Protein AF-A0AB40ABR3-F1 (afdb_monomer_lite)

InterPro domains:
  IPR036880 Pancreatic trypsin inhibitor Kunitz domain superfamily [G3DSA:4.10.410.10] (18-81)
  IPR036880 Pancreatic trypsin inhibitor Kunitz domain superfamily [SSF57362] (21-80)

pLDDT: mean 79.6, std 12.57, range [46.22, 95.0]

Organism: Drosophila suzukii (NCBI:txid28584)

Radius of gyration: 19.03 Å; chains: 1; bounding box: 50×21×50 Å

Secondary structure (DSSP, 8-state):
----HHHHHHHHHHHHHHHHTS--TTS-----SS----SSS-PPPEEEETTTTEEEE-SSTTT--S--BSSHHHHHHHH--

Foldseek 3Di:
DDDDPVNVVVVVVVVVVVVPVVDLLQADQDPDPDDDDDPPDPQWWWGQDPVVRAIDTDDPVGVDRTDTDRDRVVRCVRRVD

Sequence (81 aa):
MKINKIYIILITLGLVHAISLKEPICGLKPKIKRCILPANTPFTFYYYNATTNACQILKKPCEKLVRKFATKAICQKTCQN

Structure (mmCIF, N/CA/C/O backbone):
data_AF-A0AB40ABR3-F1
#
_entry.id   AF-A0AB40ABR3-F1
#
loop_
_atom_site.group_PDB
_atom_site.id
_atom_site.type_symbol
_atom_site.label_atom_id
_atom_site.label_alt_id
_atom_site.label_comp_id
_atom_site.label_asym_id
_atom_site.label_entity_id
_atom_site.label_seq_id
_atom_site.pdbx_PDB_ins_code
_atom_site.Cartn_x
_atom_site.Cartn_y
_atom_site.Cartn_z
_atom_site.occupancy
_atom_site.B_iso_or_equiv
_atom_site.auth_seq_id
_atom_site.auth_comp_id
_atom_site.auth_asym_id
_atom_site.auth_atom_id
_atom_site.pdbx_PDB_model_num
ATOM 1 N N . MET A 1 1 ? -34.653 -10.225 37.592 1.00 52.00 1 MET A N 1
ATOM 2 C CA . MET A 1 1 ? -33.320 -9.601 37.438 1.00 52.00 1 MET A CA 1
ATOM 3 C C . MET A 1 1 ? -33.441 -8.431 36.459 1.00 52.00 1 MET A C 1
ATOM 5 O O . MET A 1 1 ? -33.689 -8.675 35.287 1.00 52.00 1 MET A O 1
ATOM 9 N N . LYS A 1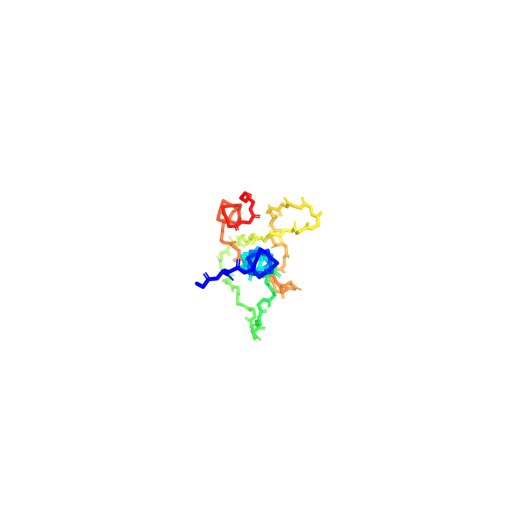 2 ? -33.401 -7.171 36.925 1.00 60.78 2 LYS A N 1
ATOM 10 C CA . LYS A 1 2 ? -33.511 -5.974 36.060 1.00 60.78 2 LYS A CA 1
ATOM 11 C C . LYS A 1 2 ? -32.110 -5.557 35.617 1.00 60.78 2 LYS A C 1
ATOM 13 O O . LYS A 1 2 ? -31.334 -5.068 36.430 1.00 60.78 2 LYS A O 1
ATOM 18 N N . ILE A 1 3 ? -31.783 -5.773 34.347 1.00 68.12 3 ILE A N 1
ATOM 19 C CA . ILE A 1 3 ? -30.519 -5.309 33.766 1.00 68.12 3 ILE A CA 1
ATOM 20 C C . ILE A 1 3 ? -30.588 -3.783 33.634 1.00 68.12 3 ILE A C 1
ATOM 22 O O . ILE A 1 3 ? -31.527 -3.237 33.054 1.00 68.12 3 ILE A O 1
ATOM 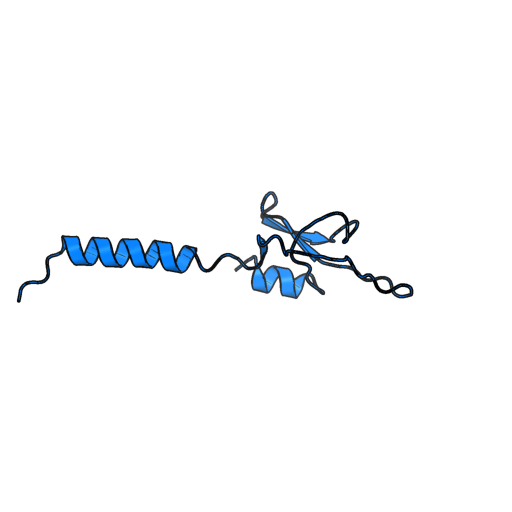26 N N . ASN A 1 4 ? -29.613 -3.091 34.222 1.00 80.31 4 ASN A N 1
ATOM 27 C CA . ASN A 1 4 ? -29.548 -1.633 34.234 1.00 80.31 4 ASN A CA 1
ATOM 28 C C . ASN A 1 4 ? -29.247 -1.107 32.818 1.00 80.31 4 ASN A C 1
ATOM 30 O O . ASN A 1 4 ? -28.273 -1.526 32.193 1.00 80.31 4 ASN A O 1
ATOM 34 N N . LYS A 1 5 ? -30.058 -0.159 32.324 1.00 80.94 5 LYS A N 1
ATOM 35 C CA . LYS A 1 5 ? -29.878 0.477 31.005 1.00 80.94 5 LYS A CA 1
ATOM 36 C C . LYS A 1 5 ? -28.488 1.097 30.835 1.00 80.94 5 LYS A C 1
ATOM 38 O O . LYS A 1 5 ? -27.936 1.034 29.743 1.00 80.94 5 LYS A O 1
ATOM 43 N N . ILE A 1 6 ? -27.898 1.619 31.912 1.00 81.75 6 ILE A N 1
ATOM 44 C CA . ILE A 1 6 ? -26.530 2.162 31.910 1.00 81.75 6 ILE A CA 1
ATOM 45 C C . ILE A 1 6 ? -25.518 1.069 31.544 1.00 81.75 6 ILE A C 1
ATOM 47 O O . ILE A 1 6 ? -24.603 1.305 30.762 1.00 81.75 6 ILE A O 1
ATOM 51 N N . TYR A 1 7 ? -25.721 -0.149 32.048 1.00 83.25 7 TYR A N 1
ATOM 52 C CA . TYR A 1 7 ? -24.851 -1.291 31.776 1.00 83.25 7 TYR A CA 1
ATOM 53 C C . TYR A 1 7 ? -24.911 -1.709 30.301 1.00 83.25 7 TYR A C 1
ATOM 55 O O . TYR A 1 7 ? -23.881 -1.984 29.695 1.00 83.25 7 TYR A O 1
ATOM 63 N N . ILE A 1 8 ? -26.105 -1.683 29.698 1.00 82.38 8 ILE A N 1
ATOM 64 C CA . ILE A 1 8 ? -26.286 -1.951 28.263 1.00 82.38 8 ILE A CA 1
ATOM 65 C C . ILE A 1 8 ? -25.562 -0.888 27.428 1.00 82.38 8 ILE A C 1
ATOM 67 O O . ILE A 1 8 ? -24.835 -1.237 26.502 1.00 82.38 8 ILE A O 1
ATOM 71 N N . ILE A 1 9 ? -25.699 0.394 27.786 1.00 84.06 9 ILE A N 1
ATOM 72 C CA . ILE A 1 9 ? -25.023 1.494 27.086 1.00 84.06 9 ILE A CA 1
ATOM 73 C C . ILE A 1 9 ? -23.504 1.311 27.148 1.00 84.06 9 ILE A C 1
ATOM 75 O O . ILE A 1 9 ? -22.858 1.339 26.106 1.00 84.06 9 ILE A O 1
ATOM 79 N N . LEU A 1 10 ? -22.938 1.038 28.326 1.00 83.50 10 LEU A N 1
ATOM 80 C CA . LEU A 1 10 ? -21.497 0.820 28.492 1.00 83.50 10 LEU A CA 1
ATOM 81 C C . LEU A 1 10 ? -20.981 -0.366 27.664 1.00 83.50 10 LEU A C 1
ATOM 83 O O . LEU A 1 10 ? -19.942 -0.245 27.015 1.00 83.50 10 LEU A O 1
ATOM 87 N N . ILE A 1 11 ? -21.724 -1.478 27.628 1.00 82.94 11 ILE A N 1
ATOM 88 C CA . ILE A 1 11 ? -21.374 -2.644 26.804 1.00 82.94 11 ILE A CA 1
ATOM 89 C C . ILE A 1 11 ? -21.401 -2.275 25.318 1.00 82.94 11 ILE A C 1
ATOM 91 O O . ILE A 1 11 ? -20.443 -2.557 24.603 1.00 82.94 11 ILE A O 1
ATOM 95 N N . THR A 1 12 ? -22.466 -1.617 24.847 1.00 80.00 12 THR A N 1
ATOM 96 C CA . THR A 1 12 ? -22.572 -1.216 23.434 1.00 80.00 12 THR A CA 1
ATOM 97 C C . THR A 1 12 ? -21.491 -0.213 23.036 1.00 80.00 12 THR A C 1
ATOM 99 O O . THR A 1 12 ? -20.885 -0.369 21.979 1.00 80.00 12 THR A O 1
ATOM 102 N N . LEU A 1 13 ? -21.175 0.758 23.899 1.00 74.38 13 LEU A N 1
ATOM 103 C CA . LEU A 1 13 ? -20.115 1.731 23.657 1.00 74.38 13 LEU A CA 1
ATOM 104 C C . LEU A 1 13 ? -18.755 1.028 23.571 1.00 74.38 13 LEU A C 1
ATOM 106 O O . LEU A 1 13 ? -18.007 1.261 22.626 1.00 74.38 13 LEU A O 1
ATOM 110 N N . GLY A 1 14 ? -18.449 0.120 24.502 1.00 71.38 14 GLY A N 1
ATOM 111 C CA . GLY A 1 14 ? -17.224 -0.685 24.463 1.00 71.38 14 GLY A CA 1
ATOM 112 C C . GLY A 1 14 ? -17.110 -1.538 23.194 1.00 71.38 14 GLY A C 1
ATOM 113 O O . GLY A 1 14 ? -16.040 -1.604 22.589 1.00 71.38 14 GLY A O 1
ATOM 114 N N . LEU A 1 15 ? -18.222 -2.123 22.734 1.00 65.81 15 LEU A N 1
ATOM 115 C CA . LEU A 1 15 ? -18.263 -2.932 21.515 1.00 65.81 15 LEU A CA 1
ATOM 116 C C . LEU A 1 15 ? -17.974 -2.101 20.253 1.00 65.81 15 LEU A C 1
ATOM 118 O O . LEU A 1 15 ? -17.219 -2.543 19.390 1.00 65.81 15 LEU A O 1
ATOM 122 N N . VAL A 1 16 ? -18.517 -0.882 20.158 1.00 64.19 16 VAL A N 1
ATOM 123 C CA . VAL A 1 16 ? -18.267 0.037 19.031 1.00 64.19 16 VAL A CA 1
ATOM 124 C C . VAL A 1 16 ? -16.780 0.397 18.928 1.00 64.19 16 VAL A C 1
ATOM 126 O O . VAL A 1 16 ? -16.215 0.377 17.833 1.00 64.19 16 VAL A O 1
ATOM 129 N N . HIS A 1 17 ? -16.112 0.642 20.060 1.00 58.22 17 HIS A N 1
ATOM 130 C CA . HIS A 1 17 ? -14.668 0.899 20.076 1.00 58.22 17 HIS A CA 1
ATOM 131 C C . HIS A 1 17 ? -13.860 -0.339 19.652 1.00 58.22 17 HIS A C 1
ATOM 133 O O . HIS A 1 17 ? -12.911 -0.211 18.881 1.00 58.22 17 HIS A O 1
ATOM 139 N N . ALA A 1 18 ? -14.258 -1.541 20.086 1.00 59.28 18 ALA A N 1
ATOM 140 C CA . ALA A 1 18 ? -13.588 -2.791 19.719 1.00 59.28 18 ALA A CA 1
ATOM 141 C C . ALA A 1 18 ? -13.705 -3.128 18.219 1.00 59.28 18 ALA A C 1
ATOM 143 O O . ALA A 1 18 ? -12.751 -3.630 17.627 1.00 59.28 18 ALA A O 1
ATOM 144 N N . ILE A 1 19 ? -14.836 -2.816 17.577 1.00 53.81 19 ILE A N 1
ATOM 145 C CA . ILE A 1 19 ? -15.011 -3.009 16.126 1.00 53.81 19 ILE A CA 1
ATOM 146 C C . ILE A 1 19 ? -14.116 -2.036 15.335 1.00 53.81 19 ILE A C 1
ATOM 148 O O . ILE A 1 19 ? -13.568 -2.411 14.300 1.00 53.81 19 ILE A O 1
ATOM 152 N N . SER A 1 20 ? -13.890 -0.826 15.859 1.00 51.12 20 SER A N 1
ATOM 153 C CA . SER A 1 20 ? -12.971 0.171 15.283 1.00 51.12 20 SER A CA 1
ATOM 154 C C . SER A 1 20 ? -11.483 -0.203 15.449 1.00 51.12 20 SER A C 1
ATOM 156 O O . SER A 1 20 ? -10.634 0.190 14.652 1.00 51.12 20 SER A O 1
ATOM 158 N N . LEU A 1 21 ? -11.168 -1.035 16.450 1.00 47.41 21 LEU A N 1
ATOM 159 C CA . LEU A 1 21 ? -9.843 -1.623 16.703 1.00 47.41 21 LEU A CA 1
ATOM 160 C C . LEU A 1 21 ? -9.530 -2.844 15.829 1.00 47.41 21 LEU A C 1
ATOM 162 O O . LEU A 1 21 ? -8.444 -3.412 15.946 1.00 47.41 21 LEU A O 1
ATOM 166 N N . LYS A 1 22 ? -10.417 -3.241 14.907 1.00 46.22 22 LYS A N 1
ATOM 167 C CA . LYS A 1 22 ? -10.008 -4.075 13.773 1.00 46.22 22 LYS A CA 1
ATOM 168 C C . LYS A 1 22 ? -9.232 -3.185 12.808 1.00 46.22 22 LYS A C 1
ATOM 170 O O . LYS A 1 22 ? -9.740 -2.774 11.771 1.00 46.22 22 LYS A O 1
ATOM 175 N N . GLU A 1 23 ? -8.027 -2.826 13.245 1.00 52.12 23 GLU A N 1
ATOM 176 C CA . GLU A 1 23 ? -7.122 -1.869 12.630 1.00 52.12 23 GLU A CA 1
ATOM 177 C C . GLU A 1 23 ? -7.154 -2.036 11.111 1.00 52.12 23 GLU A C 1
ATOM 179 O O . GLU A 1 23 ? -6.969 -3.159 10.617 1.00 52.12 23 GLU A O 1
ATOM 184 N N . PRO A 1 24 ? -7.385 -0.957 10.343 1.00 57.44 24 PRO A N 1
ATOM 185 C CA . PRO A 1 24 ? -7.307 -1.049 8.906 1.00 57.44 24 PRO A CA 1
ATOM 186 C C . PRO A 1 24 ? -5.889 -1.511 8.605 1.00 57.44 24 PRO A C 1
ATOM 188 O O . PRO A 1 24 ? -4.910 -0.796 8.824 1.00 57.44 24 PRO A O 1
ATOM 191 N N . ILE A 1 25 ? -5.804 -2.740 8.099 1.00 68.00 25 ILE A N 1
ATOM 192 C CA . ILE A 1 25 ? -4.630 -3.450 7.582 1.00 68.00 25 ILE A CA 1
ATOM 193 C C . ILE A 1 25 ? -3.630 -2.512 6.857 1.00 68.00 25 ILE A C 1
ATOM 195 O O . ILE A 1 25 ? -2.426 -2.753 6.789 1.00 68.00 25 ILE A O 1
ATOM 199 N N . CYS A 1 26 ? -4.167 -1.433 6.324 1.00 77.62 26 CYS A N 1
ATOM 200 C CA . CYS A 1 26 ? -3.634 -0.329 5.555 1.00 77.62 26 CYS A CA 1
ATOM 201 C C . CYS A 1 26 ? -2.645 0.586 6.284 1.00 77.62 26 CYS A C 1
ATOM 203 O O . CYS A 1 26 ? -1.703 1.058 5.654 1.00 77.62 26 CYS A O 1
ATOM 205 N N . GLY A 1 27 ? -2.845 0.842 7.581 1.00 68.75 27 GLY A N 1
ATOM 206 C CA . GLY A 1 27 ? -2.002 1.740 8.385 1.00 68.75 27 GLY A CA 1
ATOM 207 C C . GLY A 1 27 ? -0.865 1.035 9.127 1.00 68.75 27 GLY A C 1
ATOM 208 O O . GLY A 1 27 ? -0.021 1.692 9.738 1.00 68.75 27 GLY A O 1
ATOM 209 N N . LEU A 1 28 ? -0.828 -0.299 9.076 1.00 72.50 28 LEU A N 1
ATOM 210 C CA . LEU A 1 28 ? 0.154 -1.090 9.804 1.00 72.50 28 LEU A CA 1
ATOM 211 C C . LEU A 1 28 ? 1.567 -0.823 9.274 1.00 72.50 28 LEU A C 1
ATOM 213 O O . LEU A 1 28 ? 1.836 -0.933 8.074 1.00 72.50 28 LEU A O 1
ATOM 217 N N . LYS A 1 29 ? 2.481 -0.521 10.202 1.00 75.31 29 LYS A N 1
ATOM 218 C CA . LYS A 1 29 ? 3.923 -0.450 9.950 1.00 75.31 29 LYS A CA 1
ATOM 219 C C . LYS A 1 29 ? 4.525 -1.828 10.228 1.00 75.31 29 LYS A C 1
ATOM 221 O O . LYS A 1 29 ? 4.756 -2.162 11.392 1.00 75.31 29 LYS A O 1
ATOM 226 N N . PRO A 1 30 ? 4.748 -2.671 9.205 1.00 74.44 30 PRO A N 1
ATOM 227 C CA . PRO A 1 30 ? 5.317 -3.991 9.429 1.00 74.44 30 PRO A CA 1
ATOM 228 C C . PRO A 1 30 ? 6.732 -3.874 10.005 1.00 74.44 30 PRO A C 1
ATOM 230 O O . PRO A 1 30 ? 7.531 -3.047 9.559 1.00 74.44 30 PRO A O 1
ATOM 233 N N . LYS A 1 31 ? 7.074 -4.750 10.955 1.00 75.31 31 LYS A N 1
ATOM 234 C CA . LYS A 1 31 ? 8.465 -4.948 11.383 1.00 75.31 31 LYS A CA 1
ATOM 235 C C . LYS A 1 31 ? 9.211 -5.708 10.285 1.00 75.31 31 LYS A C 1
ATOM 237 O O . LYS A 1 31 ? 9.214 -6.935 10.255 1.00 75.31 31 LYS A O 1
ATOM 242 N N . ILE A 1 32 ? 9.811 -4.975 9.352 1.00 73.50 32 ILE A N 1
ATOM 243 C CA . ILE A 1 32 ? 10.603 -5.544 8.257 1.00 73.50 32 ILE A CA 1
ATOM 244 C C . ILE A 1 32 ? 12.063 -5.625 8.713 1.00 73.50 32 ILE A C 1
ATOM 246 O O . ILE A 1 32 ? 12.709 -4.595 8.868 1.00 73.50 32 ILE A O 1
ATOM 250 N N . LYS A 1 33 ? 12.598 -6.841 8.906 1.00 77.81 33 LYS A N 1
ATOM 251 C CA . LYS A 1 33 ? 14.032 -7.037 9.208 1.00 77.81 33 LYS A CA 1
ATOM 252 C C . LYS A 1 33 ? 14.925 -6.743 8.000 1.00 77.81 33 LYS A C 1
ATOM 254 O O . LYS A 1 33 ? 16.015 -6.207 8.151 1.00 77.81 33 LYS A O 1
ATOM 259 N N . ARG A 1 34 ? 14.467 -7.113 6.800 1.00 81.62 34 ARG A N 1
ATOM 260 C CA . ARG A 1 34 ? 15.181 -6.913 5.534 1.00 81.62 34 ARG A CA 1
ATOM 261 C C . ARG A 1 34 ? 14.182 -6.635 4.420 1.00 81.62 34 ARG A C 1
ATOM 263 O O . ARG A 1 34 ? 13.186 -7.344 4.294 1.00 81.62 34 ARG A O 1
ATOM 270 N N . CYS A 1 35 ? 14.443 -5.611 3.616 1.00 81.88 35 CYS A N 1
ATOM 271 C CA . CYS A 1 35 ? 13.673 -5.374 2.405 1.00 81.88 35 CYS A CA 1
ATOM 272 C C . CYS A 1 35 ? 14.219 -6.251 1.274 1.00 81.88 35 CYS A C 1
ATOM 274 O O . CYS A 1 35 ? 15.415 -6.210 0.992 1.00 81.88 35 CYS A O 1
ATOM 276 N N . ILE A 1 36 ? 13.351 -7.041 0.646 1.00 80.88 36 ILE A N 1
ATOM 277 C CA . ILE A 1 36 ? 13.704 -7.910 -0.478 1.00 80.88 36 ILE A CA 1
ATOM 278 C C . ILE A 1 36 ? 12.984 -7.371 -1.712 1.00 80.88 36 ILE A C 1
ATOM 280 O O . ILE A 1 36 ? 11.768 -7.170 -1.675 1.00 80.88 36 ILE A O 1
ATOM 284 N N . LEU A 1 37 ? 13.739 -7.122 -2.781 1.00 80.25 37 LEU A N 1
ATOM 285 C CA . LEU A 1 37 ? 13.210 -6.745 -4.088 1.00 80.25 37 LEU A CA 1
ATOM 286 C C . LEU A 1 37 ? 13.697 -7.743 -5.139 1.00 80.25 37 LEU A C 1
ATOM 288 O O . LEU A 1 37 ? 14.868 -8.125 -5.093 1.00 80.25 37 LEU A O 1
ATOM 292 N N . PRO A 1 38 ? 12.834 -8.167 -6.077 1.00 78.75 38 PRO A N 1
ATOM 293 C CA . PRO A 1 38 ? 13.263 -8.968 -7.216 1.00 78.75 38 PRO A CA 1
ATOM 294 C C . PRO A 1 38 ? 14.282 -8.186 -8.052 1.00 78.75 38 PRO A C 1
ATOM 296 O O . PRO A 1 38 ? 14.020 -7.042 -8.416 1.00 78.75 38 PRO A O 1
ATOM 299 N N . ALA A 1 39 ? 15.426 -8.795 -8.364 1.00 76.00 39 ALA A N 1
ATOM 300 C CA . ALA A 1 39 ? 16.518 -8.122 -9.072 1.00 76.00 39 ALA A CA 1
ATOM 301 C C . ALA A 1 39 ? 16.206 -7.832 -10.555 1.00 76.00 39 ALA A C 1
ATOM 303 O O . ALA A 1 39 ? 16.708 -6.854 -11.097 1.00 76.00 39 ALA A O 1
ATOM 304 N N . ASN A 1 40 ? 15.357 -8.648 -11.196 1.00 73.94 40 ASN A N 1
ATOM 305 C CA . ASN A 1 40 ? 15.257 -8.705 -12.665 1.00 73.94 40 ASN A CA 1
ATOM 306 C C . ASN A 1 40 ? 13.857 -8.415 -13.226 1.00 73.94 40 ASN A C 1
ATOM 308 O O . ASN A 1 40 ? 13.601 -8.652 -14.402 1.00 73.94 40 ASN A O 1
ATOM 312 N N . THR A 1 41 ? 12.927 -7.923 -12.407 1.00 67.75 41 THR A N 1
ATOM 313 C CA . THR A 1 41 ? 11.554 -7.644 -12.853 1.00 67.75 41 THR A CA 1
ATOM 314 C C . THR A 1 41 ? 11.070 -6.319 -12.283 1.00 67.75 41 THR A C 1
ATOM 316 O O . THR A 1 41 ? 11.165 -6.139 -11.063 1.00 67.75 41 THR A O 1
ATOM 319 N N . PRO A 1 42 ? 10.511 -5.412 -13.106 1.00 72.88 42 PRO A N 1
ATOM 320 C CA . PRO A 1 42 ? 9.921 -4.179 -12.608 1.00 72.88 42 PRO A CA 1
ATOM 321 C C . PRO A 1 42 ? 8.693 -4.517 -11.756 1.00 72.88 42 PRO A C 1
ATOM 323 O O . PRO A 1 42 ? 7.609 -4.781 -12.269 1.00 72.88 42 PRO A O 1
ATOM 326 N N . PHE A 1 43 ? 8.866 -4.528 -10.434 1.00 81.62 43 PHE A N 1
ATOM 327 C CA . PHE A 1 43 ? 7.764 -4.709 -9.496 1.00 81.62 43 PHE A CA 1
ATOM 328 C C . PHE A 1 43 ? 7.230 -3.360 -9.035 1.00 81.62 43 PHE A C 1
ATOM 330 O O . PHE A 1 43 ? 7.946 -2.548 -8.447 1.00 81.62 43 PHE A O 1
ATOM 337 N N . THR A 1 44 ? 5.935 -3.155 -9.261 1.00 90.25 44 THR A N 1
ATOM 338 C CA . THR A 1 44 ? 5.207 -2.007 -8.729 1.00 90.25 44 THR A CA 1
ATOM 339 C C . THR A 1 44 ? 4.475 -2.446 -7.473 1.00 90.25 44 THR A C 1
ATOM 341 O O . THR A 1 44 ? 3.622 -3.327 -7.519 1.00 90.25 44 THR A O 1
ATOM 344 N N . PHE A 1 45 ? 4.797 -1.824 -6.343 1.00 91.50 45 PHE A N 1
ATOM 345 C CA . PHE A 1 45 ? 4.037 -1.998 -5.110 1.00 91.50 45 PHE A CA 1
ATOM 346 C C . PHE A 1 45 ? 3.074 -0.831 -4.926 1.00 91.50 45 PHE A C 1
ATOM 348 O O . PHE A 1 45 ? 3.362 0.291 -5.337 1.00 91.50 45 PHE A O 1
ATOM 355 N N . TYR A 1 46 ? 1.959 -1.083 -4.254 1.00 93.25 46 TYR A N 1
ATOM 356 C CA . TYR A 1 46 ? 0.999 -0.066 -3.842 1.00 93.25 46 TYR A CA 1
ATOM 357 C C . TYR A 1 46 ? 0.945 0.011 -2.321 1.00 93.25 46 TYR A C 1
ATOM 359 O O . TYR A 1 46 ? 1.186 -0.980 -1.634 1.00 93.25 46 TYR A O 1
ATOM 367 N N . TYR A 1 47 ? 0.622 1.181 -1.789 1.00 91.56 47 TYR A N 1
ATOM 368 C CA . TYR A 1 47 ? 0.363 1.374 -0.367 1.00 91.56 47 TYR A CA 1
ATOM 369 C C . TYR A 1 47 ? -0.816 2.322 -0.186 1.00 91.56 47 TYR A C 1
ATOM 371 O O . TYR A 1 47 ? -1.112 3.140 -1.061 1.00 91.56 47 TYR A O 1
ATOM 379 N N . TYR A 1 48 ? -1.490 2.206 0.951 1.00 91.75 48 TYR A N 1
ATOM 380 C CA . TYR A 1 48 ? -2.548 3.131 1.316 1.00 91.75 48 TYR A CA 1
ATOM 381 C C . TYR A 1 48 ? -1.948 4.371 1.981 1.00 91.75 48 TYR A C 1
ATOM 383 O O . TYR A 1 48 ? -1.213 4.270 2.964 1.00 91.75 48 TYR A O 1
ATOM 391 N N . ASN A 1 49 ? -2.246 5.542 1.432 1.00 90.06 49 ASN A N 1
ATOM 392 C CA . ASN A 1 49 ? -1.867 6.824 1.994 1.00 90.06 49 ASN A CA 1
ATOM 393 C C . ASN A 1 49 ? -3.068 7.405 2.747 1.00 90.06 49 ASN A C 1
ATOM 395 O O . ASN A 1 49 ? -4.020 7.876 2.129 1.00 90.06 49 ASN A O 1
ATOM 399 N N . ALA A 1 50 ? -3.005 7.372 4.078 1.00 85.81 50 ALA A N 1
ATOM 400 C CA . ALA A 1 50 ? -4.076 7.874 4.935 1.00 85.81 50 A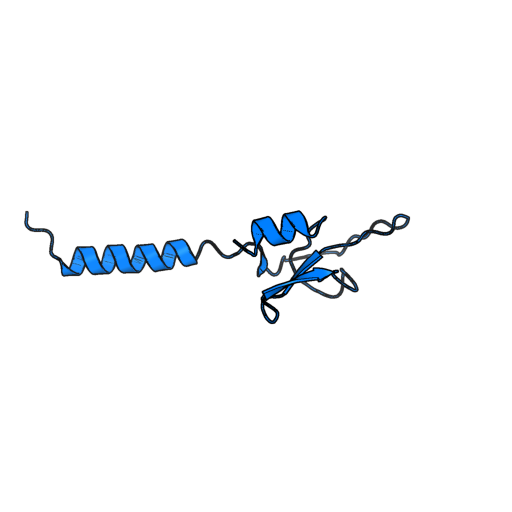LA A CA 1
ATOM 401 C C . ALA A 1 50 ? -4.267 9.397 4.823 1.00 85.81 50 ALA A C 1
ATOM 403 O O . ALA A 1 50 ? -5.384 9.874 4.967 1.00 85.81 50 ALA A O 1
ATOM 404 N N . THR A 1 51 ? -3.209 10.158 4.514 1.00 88.31 51 THR A N 1
ATOM 405 C CA . THR A 1 51 ? -3.287 11.619 4.352 1.00 88.31 51 THR A CA 1
ATOM 406 C C . THR A 1 51 ? -4.096 12.012 3.122 1.00 88.31 51 THR A C 1
ATOM 408 O O . THR A 1 51 ? -4.851 12.974 3.162 1.00 88.31 51 THR A O 1
ATOM 411 N N . THR A 1 52 ? -3.950 11.270 2.023 1.00 90.75 52 THR A N 1
ATOM 412 C CA . THR A 1 52 ? -4.692 11.520 0.776 1.00 90.75 52 THR A CA 1
ATOM 413 C C . THR A 1 52 ? -5.913 10.620 0.618 1.00 90.75 52 THR A C 1
ATOM 415 O O . THR A 1 52 ? -6.583 10.695 -0.408 1.00 90.75 52 THR A O 1
ATOM 418 N N . ASN A 1 53 ? -6.180 9.754 1.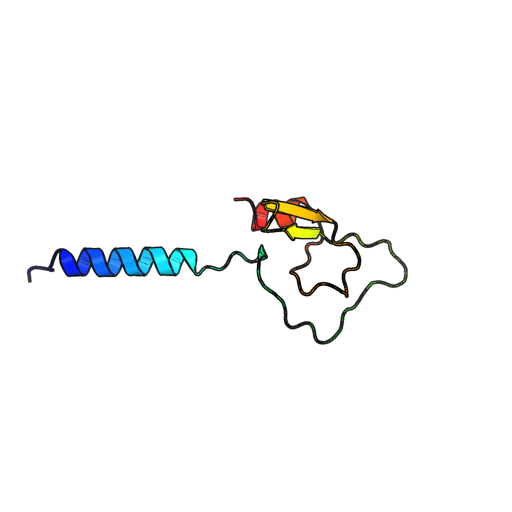602 1.00 88.50 53 ASN A N 1
ATOM 419 C CA . ASN A 1 53 ? -7.222 8.731 1.564 1.00 88.50 53 ASN A CA 1
ATOM 420 C C . ASN A 1 53 ? -7.191 7.900 0.259 1.00 88.50 53 ASN A C 1
ATOM 422 O O . ASN A 1 53 ? -8.217 7.645 -0.369 1.00 88.50 53 ASN A O 1
ATOM 426 N N . ALA A 1 54 ? -5.990 7.526 -0.206 1.00 91.31 54 ALA A N 1
ATOM 427 C CA . ALA A 1 54 ? -5.796 6.942 -1.536 1.00 91.31 54 ALA A CA 1
ATOM 428 C C . ALA A 1 54 ? -4.740 5.833 -1.597 1.00 91.31 54 ALA A C 1
ATOM 430 O O . ALA A 1 54 ? -3.679 5.914 -0.980 1.00 91.31 54 ALA A O 1
ATOM 431 N N . CYS A 1 55 ? -4.985 4.824 -2.437 1.00 93.06 55 CYS A N 1
ATOM 432 C CA . CYS A 1 55 ? -3.983 3.823 -2.805 1.00 93.06 55 CYS A CA 1
ATOM 433 C C . CYS A 1 55 ? -3.042 4.354 -3.894 1.00 93.06 55 CYS A C 1
ATOM 435 O O . CYS A 1 55 ? -3.454 4.594 -5.032 1.00 93.06 55 CYS A O 1
ATOM 437 N N . GLN A 1 56 ? -1.768 4.513 -3.539 1.00 94.81 56 GLN A N 1
ATOM 438 C CA . GLN A 1 56 ? -0.732 5.130 -4.368 1.00 94.81 56 GLN A CA 1
ATOM 439 C C . GLN A 1 56 ? 0.387 4.136 -4.688 1.00 94.81 56 GLN A C 1
ATOM 441 O O . GLN A 1 56 ? 0.603 3.167 -3.960 1.00 94.81 56 GLN A O 1
ATOM 446 N N . ILE A 1 57 ? 1.123 4.390 -5.774 1.00 95.00 57 ILE A N 1
ATOM 447 C CA . ILE A 1 57 ? 2.334 3.628 -6.098 1.00 95.00 57 ILE A CA 1
ATOM 448 C C . ILE A 1 57 ? 3.394 3.911 -5.031 1.00 95.00 57 ILE A C 1
ATOM 450 O O . ILE A 1 57 ? 3.712 5.061 -4.717 1.00 95.00 57 ILE A O 1
ATOM 454 N N . LEU A 1 58 ? 3.967 2.847 -4.486 1.00 91.62 58 LEU A N 1
ATOM 455 C CA . LEU A 1 58 ? 5.039 2.907 -3.517 1.00 91.62 58 LEU A CA 1
ATOM 456 C C . LEU A 1 58 ? 6.374 3.144 -4.227 1.00 91.62 58 LEU A C 1
ATOM 458 O O . LEU A 1 58 ? 7.049 2.215 -4.669 1.00 91.62 58 LEU A O 1
ATOM 462 N N . LYS A 1 59 ? 6.773 4.414 -4.295 1.00 89.06 59 LYS A N 1
ATOM 463 C CA . LYS A 1 59 ? 8.128 4.795 -4.703 1.00 89.06 59 LYS A CA 1
ATOM 464 C C . LYS A 1 59 ? 9.122 4.327 -3.641 1.00 89.06 59 LYS A C 1
ATOM 466 O O . LYS A 1 59 ? 8.890 4.557 -2.455 1.00 89.06 59 LYS A O 1
ATOM 471 N N . LYS A 1 60 ? 10.216 3.699 -4.081 1.00 87.38 60 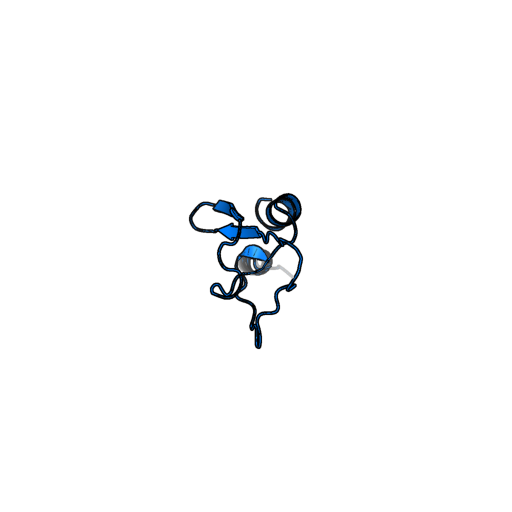LYS A N 1
ATOM 472 C CA . LYS A 1 60 ? 11.302 3.198 -3.224 1.00 87.38 60 LYS A CA 1
ATOM 473 C C . LYS A 1 60 ? 10.795 2.303 -2.075 1.00 87.38 60 LYS A C 1
ATOM 475 O O . LYS A 1 60 ? 10.812 2.689 -0.906 1.00 87.38 60 LYS A O 1
ATOM 480 N N . PRO A 1 61 ? 10.346 1.078 -2.383 1.00 87.44 61 PRO A N 1
ATOM 481 C CA . PRO A 1 61 ? 9.638 0.202 -1.443 1.00 87.44 61 PRO A CA 1
ATOM 482 C C . PRO A 1 61 ? 10.427 -0.191 -0.187 1.00 87.44 61 PRO A C 1
ATOM 484 O O . PRO A 1 61 ? 9.833 -0.698 0.761 1.00 87.44 61 PRO A O 1
ATOM 487 N N . CYS A 1 62 ? 11.739 0.027 -0.143 1.00 86.56 62 CYS A N 1
ATOM 488 C CA . CYS A 1 62 ? 12.549 -0.248 1.041 1.00 86.56 62 CYS A CA 1
ATOM 489 C C . CYS A 1 62 ? 12.677 0.933 2.007 1.00 86.56 62 CYS A C 1
ATOM 491 O O . CYS A 1 62 ? 12.956 0.704 3.177 1.00 86.56 62 CYS A O 1
ATOM 493 N N . GLU A 1 63 ? 12.432 2.165 1.558 1.00 87.88 63 GLU A N 1
ATOM 494 C CA . GLU A 1 63 ? 12.579 3.366 2.396 1.00 87.88 63 GLU A CA 1
ATOM 495 C C . GLU A 1 63 ? 11.339 3.635 3.264 1.00 87.88 63 GLU A C 1
ATOM 497 O O . GLU A 1 63 ? 11.390 4.420 4.207 1.00 87.88 63 GLU A O 1
ATOM 502 N N . LYS A 1 64 ? 10.210 2.977 2.974 1.00 83.69 64 LYS A N 1
ATOM 503 C CA . LYS A 1 64 ? 8.954 3.157 3.710 1.00 83.69 64 LYS A CA 1
ATOM 504 C C . LYS A 1 64 ? 8.507 1.871 4.396 1.00 83.69 64 LYS A C 1
ATOM 506 O O . LYS A 1 64 ? 8.251 0.853 3.749 1.00 83.69 64 LYS A O 1
ATOM 511 N N . LEU A 1 65 ? 8.315 1.959 5.711 1.00 85.25 65 LEU A N 1
ATOM 512 C CA . LEU A 1 65 ? 7.693 0.923 6.538 1.00 85.25 65 LEU A CA 1
ATOM 513 C C . LEU A 1 65 ? 6.169 1.014 6.443 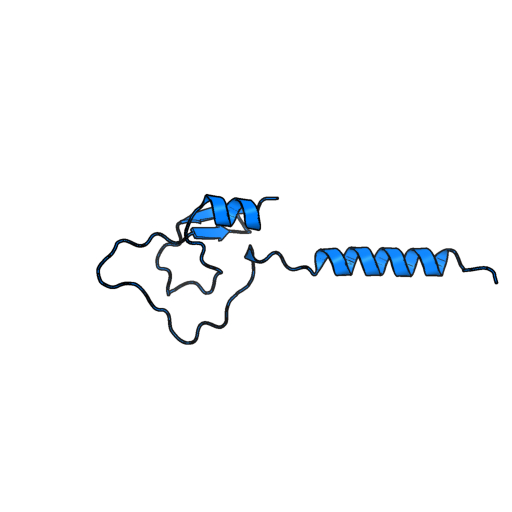1.00 85.25 65 LEU A C 1
ATOM 515 O O . LEU A 1 65 ? 5.492 1.450 7.369 1.00 85.25 65 LEU A O 1
ATOM 519 N N . VAL A 1 66 ? 5.639 0.626 5.291 1.00 86.44 66 VAL A N 1
ATOM 520 C CA . VAL A 1 66 ? 4.200 0.568 5.023 1.00 86.44 66 VAL A CA 1
ATOM 521 C C . VAL A 1 66 ? 3.830 -0.816 4.524 1.00 86.44 66 VAL A C 1
ATOM 523 O O . VAL A 1 66 ? 4.668 -1.532 3.962 1.00 86.44 66 VAL A O 1
ATOM 526 N N . ARG A 1 67 ? 2.565 -1.199 4.699 1.00 87.31 67 ARG A N 1
ATOM 527 C CA . ARG A 1 67 ? 2.050 -2.399 4.050 1.00 87.31 67 ARG A CA 1
ATOM 528 C C . ARG A 1 67 ? 2.089 -2.227 2.531 1.00 87.31 67 ARG A C 1
ATOM 530 O O . ARG A 1 67 ? 1.676 -1.201 1.995 1.00 87.31 67 ARG A O 1
ATOM 537 N N . LYS A 1 68 ? 2.605 -3.252 1.857 1.00 88.44 68 LYS A N 1
ATOM 538 C CA . LYS A 1 68 ? 2.793 -3.290 0.407 1.00 88.44 68 LYS A CA 1
ATOM 539 C C . LYS A 1 68 ? 1.748 -4.211 -0.195 1.00 88.44 68 LYS A C 1
ATOM 541 O O . LYS A 1 68 ? 1.583 -5.339 0.263 1.00 88.44 68 LYS A O 1
ATOM 546 N N . PHE A 1 69 ? 1.074 -3.736 -1.226 1.00 90.44 69 PHE A N 1
ATOM 547 C CA . PHE A 1 69 ? 0.097 -4.487 -1.997 1.00 90.44 69 PHE A CA 1
ATOM 548 C C . PHE A 1 69 ? 0.634 -4.712 -3.407 1.00 90.44 69 PHE A C 1
ATOM 550 O O . PHE A 1 69 ? 1.272 -3.826 -3.975 1.00 90.44 69 PHE A O 1
ATOM 557 N N . ALA A 1 70 ? 0.372 -5.889 -3.972 1.00 91.19 70 ALA A N 1
ATOM 558 C CA . ALA A 1 70 ? 0.812 -6.230 -5.324 1.00 91.19 70 ALA A CA 1
ATOM 559 C C . ALA A 1 70 ? 0.051 -5.445 -6.406 1.00 91.19 70 ALA A C 1
ATOM 561 O O . ALA A 1 70 ? 0.604 -5.146 -7.456 1.00 91.19 70 ALA A O 1
ATOM 562 N N . THR A 1 71 ? -1.211 -5.081 -6.151 1.00 93.38 71 THR A N 1
ATOM 563 C CA . THR A 1 71 ? -2.041 -4.322 -7.096 1.00 93.38 71 THR A CA 1
ATOM 564 C C . THR A 1 71 ? -2.798 -3.201 -6.393 1.00 93.38 71 THR A C 1
ATOM 566 O O . THR A 1 71 ? -3.091 -3.277 -5.193 1.00 93.38 71 THR A O 1
ATOM 569 N N . LYS A 1 72 ? -3.159 -2.162 -7.157 1.00 94.44 72 LYS A N 1
ATOM 570 C CA . LYS A 1 72 ? -4.002 -1.065 -6.667 1.00 94.44 72 LYS A CA 1
ATOM 571 C C . LYS A 1 72 ? -5.351 -1.591 -6.173 1.00 94.44 72 LYS A C 1
ATOM 573 O O . LYS A 1 72 ? -5.751 -1.247 -5.071 1.00 94.44 72 LYS A O 1
ATOM 578 N N . ALA A 1 73 ? -5.991 -2.483 -6.932 1.00 94.69 73 ALA A N 1
ATOM 579 C CA . ALA A 1 73 ? -7.300 -3.040 -6.596 1.00 94.69 73 ALA A CA 1
ATOM 580 C C . ALA A 1 73 ? -7.315 -3.758 -5.235 1.00 94.69 73 ALA A C 1
ATOM 582 O O . ALA A 1 73 ? -8.235 -3.553 -4.448 1.00 94.69 73 ALA A O 1
ATOM 583 N N . ILE A 1 74 ? -6.274 -4.542 -4.916 1.00 92.31 74 ILE A N 1
ATOM 584 C CA . ILE A 1 74 ? -6.165 -5.200 -3.603 1.00 92.31 74 ILE A CA 1
ATOM 585 C C . ILE A 1 74 ? -6.048 -4.155 -2.491 1.00 92.31 74 ILE A C 1
ATOM 587 O O . ILE A 1 74 ? -6.716 -4.283 -1.467 1.00 92.31 74 ILE A O 1
ATOM 591 N N . CYS A 1 75 ? -5.237 -3.112 -2.690 1.00 92.50 75 CYS A N 1
ATOM 592 C CA . CYS A 1 75 ? -5.143 -2.008 -1.736 1.00 92.50 75 CYS A CA 1
ATOM 593 C C . CYS A 1 75 ? -6.513 -1.346 -1.520 1.00 92.50 75 CYS A C 1
ATOM 595 O O . CYS A 1 75 ? -6.940 -1.205 -0.382 1.00 92.50 75 CYS A O 1
ATOM 597 N N . GLN A 1 76 ? -7.236 -1.008 -2.591 1.00 92.44 76 GLN A N 1
ATOM 598 C CA . GLN A 1 76 ? -8.529 -0.320 -2.494 1.00 92.44 76 GLN A CA 1
ATOM 599 C C . GLN A 1 76 ? -9.575 -1.185 -1.793 1.00 92.44 76 GLN A C 1
ATOM 601 O O . GLN A 1 76 ? -10.159 -0.746 -0.812 1.00 92.44 76 GLN A O 1
ATOM 606 N N . LYS A 1 77 ? -9.719 -2.451 -2.202 1.00 90.69 77 LYS A N 1
ATOM 607 C CA . LYS A 1 77 ? -10.630 -3.407 -1.556 1.00 90.69 77 LYS A CA 1
ATOM 608 C C . LYS A 1 77 ? -10.330 -3.598 -0.066 1.00 90.69 77 LYS A C 1
ATOM 610 O O . LYS A 1 77 ? -11.227 -3.890 0.711 1.00 90.69 77 LYS A O 1
ATOM 615 N N . THR A 1 78 ? -9.063 -3.475 0.328 1.00 88.19 78 THR A N 1
ATOM 616 C CA . THR A 1 78 ? -8.649 -3.646 1.727 1.00 88.19 78 THR A CA 1
ATOM 617 C C . THR A 1 78 ? -8.812 -2.362 2.547 1.00 88.19 78 THR A C 1
ATOM 619 O O . THR A 1 78 ? -8.990 -2.445 3.758 1.00 88.19 78 THR A O 1
ATOM 622 N N . CYS A 1 79 ? -8.703 -1.187 1.916 1.00 86.81 79 CYS A N 1
ATOM 623 C CA . CYS A 1 79 ? -8.448 0.082 2.607 1.00 86.81 79 CYS A CA 1
ATOM 624 C C . CYS A 1 79 ? -9.443 1.204 2.350 1.00 86.81 79 CYS A C 1
ATOM 626 O O . CYS A 1 79 ? -9.431 2.184 3.084 1.00 86.81 79 CYS A O 1
ATOM 628 N N . GLN A 1 80 ? -10.256 1.088 1.309 1.00 80.44 80 GLN A N 1
ATOM 629 C CA . GLN A 1 80 ? -11.216 2.096 0.873 1.00 80.44 80 GLN A CA 1
ATOM 630 C C . GLN A 1 80 ? -12.604 1.461 0.789 1.00 80.44 80 GLN A C 1
ATOM 632 O O . GLN A 1 80 ? -13.196 1.407 -0.288 1.00 80.44 80 GLN A O 1
ATOM 637 N N . ASN A 1 81 ? -13.055 0.896 1.909 1.00 62.97 81 ASN A N 1
ATOM 638 C CA . ASN A 1 81 ? -14.369 0.273 2.017 1.00 62.97 81 ASN A CA 1
ATOM 639 C C . ASN A 1 81 ? -15.434 1.310 2.370 1.00 62.97 81 ASN A C 1
ATOM 641 O O . ASN A 1 81 ? -15.144 2.139 3.262 1.00 62.97 81 ASN A O 1
#